Protein AF-A0A842PJF7-F1 (afdb_monomer)

Mean predicted aligned error: 15.91 Å

Solvent-accessible surface area (backbone atoms only — not comparable to full-atom values): 10491 Å² total; per-residue (Å²): 133,83,60,97,84,74,71,97,49,61,57,50,65,39,80,34,54,74,68,57,45,53,53,51,55,53,47,49,60,63,46,40,82,78,41,102,39,63,74,47,79,47,82,45,81,54,98,92,34,36,32,42,36,37,35,29,91,41,58,72,60,51,50,51,52,51,54,50,48,38,61,75,67,68,64,74,73,79,74,67,62,61,87,74,48,73,61,66,77,73,74,71,50,71,48,80,47,71,49,99,88,66,30,40,36,36,43,30,45,42,82,93,59,59,76,91,28,56,45,78,48,70,61,77,36,42,36,44,34,36,48,47,93,89,45,104,54,74,53,73,48,78,41,86,47,98,58,52,43,42,81,76,46,74,49,77,56,96,41,33,37,39,38,36,23,44,63,59,79,78,79,85,126

pLDDT: mean 70.05, std 17.96, range [25.5, 95.94]

Structure (mmCIF, N/CA/C/O backbone):
data_AF-A0A842PJF7-F1
#
_entry.id   AF-A0A842PJF7-F1
#
loop_
_atom_site.group_PDB
_atom_site.id
_atom_site.type_symbol
_atom_site.label_atom_id
_atom_site.label_alt_id
_atom_site.label_comp_id
_atom_site.label_asym_id
_atom_site.label_entity_id
_atom_site.label_seq_id
_atom_site.pdbx_PDB_ins_code
_atom_site.Cartn_x
_atom_site.Cartn_y
_atom_site.Cartn_z
_atom_site.occupancy
_atom_site.B_iso_or_equiv
_atom_site.auth_seq_id
_atom_site.auth_comp_id
_atom_site.auth_asym_id
_atom_site.auth_atom_id
_atom_site.pdbx_PDB_model_num
ATOM 1 N N . MET A 1 1 ? -7.779 -14.736 -21.454 1.00 29.11 1 MET A N 1
ATOM 2 C CA . MET A 1 1 ? -7.393 -13.313 -21.535 1.00 29.11 1 MET A CA 1
ATOM 3 C C . MET A 1 1 ? -7.439 -12.785 -20.112 1.00 29.11 1 MET A C 1
ATOM 5 O O . MET A 1 1 ? -8.525 -12.534 -19.609 1.00 29.11 1 MET A O 1
ATOM 9 N N . VAL A 1 2 ? -6.308 -12.799 -19.406 1.00 25.50 2 VAL A N 1
ATOM 10 C CA . VAL A 1 2 ? -6.265 -12.332 -18.013 1.00 25.50 2 VAL A CA 1
ATOM 11 C C . VAL A 1 2 ? -6.258 -10.809 -18.072 1.00 25.50 2 VAL A C 1
ATOM 13 O O . VAL A 1 2 ? -5.409 -10.212 -18.727 1.00 25.50 2 VAL A O 1
ATOM 16 N N . SER A 1 3 ? -7.283 -10.180 -17.502 1.00 25.55 3 SER A N 1
ATOM 17 C CA . SER A 1 3 ? -7.415 -8.725 -17.497 1.00 25.55 3 SER A CA 1
ATOM 18 C C . SER A 1 3 ? -6.174 -8.092 -16.869 1.00 25.55 3 SER A C 1
ATOM 20 O O . SER A 1 3 ? -5.775 -8.485 -15.775 1.00 25.55 3 SER A O 1
ATOM 22 N N . LYS A 1 4 ? -5.645 -7.033 -17.502 1.00 35.34 4 LYS A N 1
ATOM 23 C CA . LYS A 1 4 ? -4.522 -6.160 -17.066 1.00 35.34 4 LYS A CA 1
ATOM 24 C C . LYS A 1 4 ? -4.670 -5.574 -15.638 1.00 35.34 4 LYS A C 1
ATOM 26 O O . LYS A 1 4 ? -3.844 -4.794 -15.189 1.00 35.34 4 LYS A O 1
ATOM 31 N N . LYS A 1 5 ? -5.766 -5.918 -14.956 1.00 32.78 5 LYS A N 1
ATOM 32 C CA . LYS A 1 5 ? -6.254 -5.453 -13.658 1.00 32.78 5 LYS A CA 1
ATOM 33 C C . LYS A 1 5 ? -6.004 -6.462 -12.517 1.00 32.78 5 LYS A C 1
ATOM 35 O O . LYS A 1 5 ? -6.360 -6.152 -11.392 1.00 32.78 5 LYS A O 1
ATOM 40 N N . MET A 1 6 ? -5.452 -7.648 -12.805 1.00 30.69 6 MET A N 1
ATOM 41 C CA . MET A 1 6 ? -5.324 -8.774 -11.856 1.00 30.69 6 MET A CA 1
ATOM 42 C C . MET A 1 6 ? -3.886 -9.281 -11.638 1.00 30.69 6 MET A C 1
ATOM 44 O O . MET A 1 6 ? -3.708 -10.390 -11.150 1.00 30.69 6 MET A O 1
ATOM 48 N N . MET A 1 7 ? -2.851 -8.518 -11.995 1.00 36.03 7 MET A N 1
ATOM 49 C CA . MET A 1 7 ? -1.462 -8.966 -11.814 1.00 36.03 7 MET A CA 1
ATOM 50 C C . MET A 1 7 ? -0.723 -8.042 -10.841 1.00 36.03 7 MET A C 1
ATOM 52 O O . MET A 1 7 ? -0.088 -7.071 -11.239 1.00 36.03 7 MET A O 1
ATOM 56 N N . GLU A 1 8 ? -0.851 -8.355 -9.552 1.00 43.62 8 GLU A N 1
ATOM 57 C CA . GLU A 1 8 ? -0.171 -7.748 -8.392 1.00 43.62 8 GLU A CA 1
ATOM 58 C C . GLU A 1 8 ? 1.336 -8.088 -8.331 1.00 43.62 8 GLU A C 1
ATOM 60 O O . GLU A 1 8 ? 1.856 -8.440 -7.278 1.00 43.62 8 GLU A O 1
ATOM 65 N N . GLN A 1 9 ? 2.081 -8.071 -9.447 1.00 40.03 9 GLN A N 1
ATOM 66 C CA . GLN A 1 9 ? 3.484 -8.522 -9.438 1.00 40.03 9 GLN A CA 1
ATOM 67 C C . GLN A 1 9 ? 4.429 -7.629 -10.246 1.00 40.03 9 GLN A C 1
ATOM 69 O O . GLN A 1 9 ? 4.076 -7.111 -11.296 1.00 40.03 9 GLN A O 1
ATOM 74 N N . GLY A 1 10 ? 5.629 -7.401 -9.700 1.00 45.56 10 GLY A N 1
ATOM 75 C CA . GLY A 1 10 ? 6.515 -6.278 -10.024 1.00 45.56 10 GLY A CA 1
ATOM 76 C C . GLY A 1 10 ? 6.991 -6.142 -11.478 1.00 45.56 10 GLY A C 1
ATOM 77 O O . GLY A 1 10 ? 7.096 -7.108 -12.227 1.00 45.56 10 GLY A O 1
ATOM 78 N N . SER A 1 11 ? 7.349 -4.902 -11.825 1.00 40.91 11 SER A N 1
ATOM 79 C CA . SER A 1 11 ? 7.807 -4.463 -13.146 1.00 40.9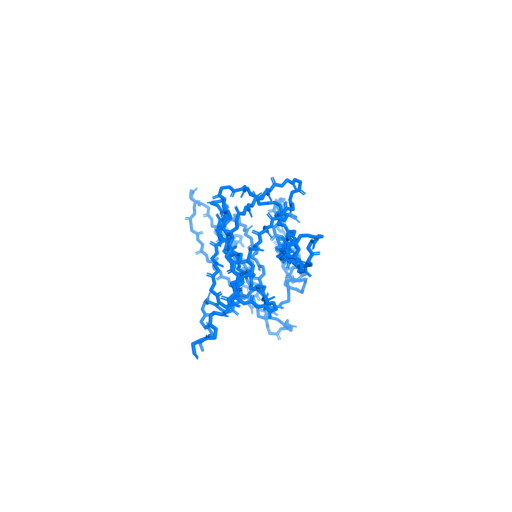1 11 SER A CA 1
ATOM 80 C C . SER A 1 11 ? 9.314 -4.187 -13.169 1.00 40.91 11 SER A C 1
ATOM 82 O O . SER A 1 11 ? 9.795 -3.371 -12.380 1.00 40.91 11 SER A O 1
ATOM 84 N N . ILE A 1 12 ? 10.058 -4.785 -14.103 1.00 53.66 12 ILE A N 1
ATOM 85 C CA . ILE A 1 12 ? 11.451 -4.383 -14.388 1.00 53.66 12 ILE A CA 1
ATOM 86 C C . ILE A 1 12 ? 11.429 -3.405 -15.556 1.00 53.66 12 ILE A C 1
ATOM 88 O O . ILE A 1 12 ? 11.013 -3.794 -16.641 1.00 53.66 12 ILE A O 1
ATOM 92 N N . VAL A 1 13 ? 11.872 -2.164 -15.332 1.00 53.81 13 VAL A N 1
ATOM 93 C CA . VAL A 1 13 ? 11.873 -1.087 -16.334 1.00 53.81 13 VAL A CA 1
ATOM 94 C C . VAL A 1 13 ? 13.299 -0.809 -16.795 1.00 53.81 13 VAL A C 1
ATOM 96 O O . VAL A 1 13 ? 14.157 -0.521 -15.959 1.00 53.81 13 VAL A O 1
ATOM 99 N N . GLN A 1 14 ? 13.561 -0.857 -18.102 1.00 60.94 14 GLN A N 1
ATOM 100 C CA . GLN A 1 14 ? 14.893 -0.552 -18.621 1.00 60.94 14 GLN A CA 1
ATOM 101 C C . GLN A 1 14 ? 14.896 0.162 -19.965 1.00 60.94 14 GLN A C 1
ATOM 103 O O . GLN A 1 14 ? 14.270 -0.301 -20.912 1.00 60.94 14 GLN A O 1
ATOM 108 N N . GLU A 1 15 ? 15.662 1.250 -20.047 1.00 57.66 15 GLU A N 1
ATOM 109 C CA . GLU A 1 15 ? 15.997 1.920 -21.302 1.00 57.66 15 GLU A CA 1
ATOM 110 C C . GLU A 1 15 ? 17.091 1.153 -22.048 1.00 57.66 15 GLU A C 1
ATOM 112 O O . GLU A 1 15 ? 18.150 0.876 -21.490 1.00 57.66 15 GLU A O 1
ATOM 117 N N . LEU A 1 16 ? 16.828 0.824 -23.308 1.00 65.00 16 LEU A N 1
ATOM 118 C CA . LEU A 1 16 ? 17.690 0.056 -24.191 1.00 65.00 16 LEU A CA 1
ATOM 119 C C . LEU A 1 16 ? 17.686 0.653 -25.597 1.00 65.00 16 LEU A C 1
ATOM 121 O O . LEU A 1 16 ? 16.683 1.204 -26.070 1.00 65.00 16 LEU A O 1
ATOM 125 N N . ASP A 1 17 ? 18.788 0.445 -26.307 1.00 67.94 17 ASP A N 1
ATOM 126 C CA . ASP A 1 17 ? 18.824 0.628 -27.750 1.00 67.94 17 ASP A CA 1
ATOM 127 C C . ASP A 1 17 ? 18.008 -0.449 -28.474 1.00 67.94 17 ASP A C 1
ATOM 129 O O . ASP A 1 17 ? 17.809 -1.568 -27.995 1.00 67.94 17 ASP A O 1
ATOM 133 N N . ALA A 1 18 ? 17.537 -0.128 -29.682 1.00 67.75 18 ALA A N 1
ATOM 134 C CA . ALA A 1 18 ? 16.644 -0.994 -30.456 1.00 67.75 18 ALA A CA 1
ATOM 135 C C . ALA A 1 18 ? 17.254 -2.371 -30.788 1.00 67.75 18 ALA A C 1
ATOM 137 O O . ALA A 1 18 ? 16.542 -3.371 -30.907 1.00 67.75 18 ALA A O 1
ATOM 138 N N . GLU A 1 19 ? 18.572 -2.434 -30.986 1.00 70.62 19 GLU A N 1
ATOM 139 C CA . GLU A 1 19 ? 19.277 -3.691 -31.238 1.00 70.62 19 GLU A CA 1
ATOM 140 C C . GLU A 1 19 ? 19.373 -4.550 -29.973 1.00 70.62 19 GLU A C 1
ATOM 142 O O . GLU A 1 19 ? 19.096 -5.749 -30.023 1.00 70.62 19 GLU A O 1
ATOM 147 N N . VAL A 1 20 ? 19.671 -3.918 -28.837 1.00 69.06 20 VAL A N 1
ATOM 148 C CA . VAL A 1 20 ? 19.752 -4.563 -27.523 1.00 69.06 20 VAL A CA 1
ATOM 149 C C . VAL A 1 20 ? 18.381 -5.094 -27.100 1.00 69.06 20 VAL A C 1
ATOM 151 O O . VAL A 1 20 ? 18.261 -6.260 -26.726 1.00 69.06 20 VAL A O 1
ATOM 154 N N . TYR A 1 21 ? 17.325 -4.290 -27.278 1.00 73.00 21 TYR A N 1
ATOM 155 C CA . TYR A 1 21 ? 15.934 -4.699 -27.069 1.00 73.00 21 TYR A CA 1
ATOM 156 C C . TYR A 1 21 ? 15.599 -5.993 -27.817 1.00 73.00 21 TYR A C 1
ATOM 158 O O . TYR A 1 21 ? 15.072 -6.932 -27.226 1.00 73.00 21 TYR A O 1
ATOM 166 N N . ARG A 1 22 ? 15.915 -6.063 -29.119 1.00 73.75 22 ARG A N 1
ATOM 167 C CA . ARG A 1 22 ? 15.579 -7.227 -29.956 1.00 73.75 22 ARG A CA 1
ATOM 168 C C . ARG A 1 22 ? 16.301 -8.492 -29.502 1.00 73.75 22 ARG A C 1
ATOM 170 O O . ARG A 1 22 ? 15.684 -9.554 -29.496 1.00 73.75 22 ARG A O 1
ATOM 177 N N . LYS A 1 23 ? 17.571 -8.376 -29.102 1.00 75.44 23 LYS A N 1
ATOM 178 C CA . LYS A 1 23 ? 18.358 -9.502 -28.578 1.00 75.44 23 LYS A CA 1
ATOM 179 C C . LYS A 1 23 ? 17.766 -10.024 -27.269 1.00 75.44 23 LYS A C 1
ATOM 181 O O . LYS A 1 23 ? 17.497 -11.217 -27.165 1.00 75.44 23 LYS A O 1
ATOM 186 N N . ILE A 1 24 ? 17.483 -9.130 -26.319 1.00 74.00 24 ILE A N 1
ATOM 187 C CA . ILE A 1 24 ? 16.908 -9.503 -25.018 1.00 74.00 24 ILE A CA 1
ATOM 188 C C . ILE A 1 24 ? 15.502 -10.090 -25.184 1.00 74.00 24 ILE A C 1
ATOM 190 O O . ILE A 1 24 ? 15.227 -11.163 -24.657 1.00 74.00 24 ILE A O 1
ATOM 194 N N . ALA A 1 25 ? 14.619 -9.430 -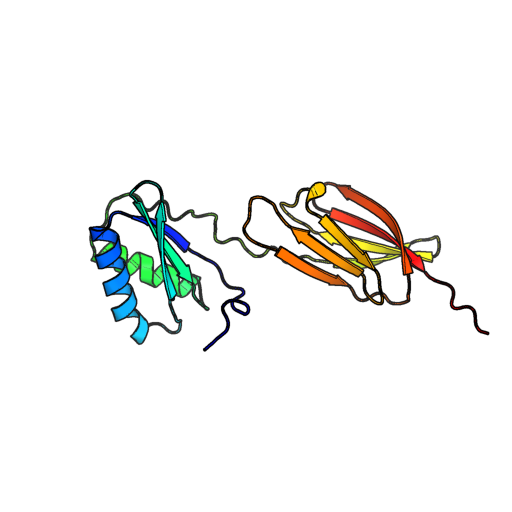25.938 1.00 73.69 25 ALA A N 1
ATOM 195 C CA . ALA A 1 25 ? 13.246 -9.893 -26.128 1.00 73.69 25 ALA A CA 1
ATOM 196 C C . ALA A 1 25 ? 13.185 -11.255 -26.838 1.00 73.69 25 ALA A C 1
ATOM 198 O O . ALA A 1 25 ? 12.414 -12.120 -26.430 1.00 73.69 25 ALA A O 1
ATOM 199 N N . GLY A 1 26 ? 14.023 -11.470 -27.859 1.00 76.00 26 GLY A N 1
ATOM 200 C CA . GLY A 1 26 ? 14.109 -12.755 -28.554 1.00 76.00 26 GLY A CA 1
ATOM 201 C C . GLY A 1 26 ? 14.626 -13.877 -27.653 1.00 76.00 26 GLY A C 1
ATOM 202 O O . GLY A 1 26 ? 14.054 -14.961 -27.628 1.00 76.00 26 GLY A O 1
ATOM 203 N N . ALA A 1 27 ? 15.667 -13.610 -26.865 1.00 76.75 27 ALA A N 1
ATOM 204 C CA . ALA A 1 27 ? 16.232 -14.599 -25.955 1.00 76.75 27 ALA A CA 1
ATOM 205 C C . ALA A 1 27 ? 15.292 -14.930 -24.780 1.00 76.75 27 ALA A C 1
ATOM 207 O O . ALA A 1 27 ? 15.156 -16.098 -24.421 1.00 76.75 27 ALA A O 1
ATOM 208 N N . LEU A 1 28 ? 14.584 -13.940 -24.225 1.00 75.75 28 LEU A N 1
ATOM 209 C CA . LEU A 1 28 ? 13.562 -14.170 -23.199 1.00 75.75 28 LEU A CA 1
ATOM 210 C C . LEU A 1 28 ? 12.387 -14.995 -23.733 1.00 75.75 28 LEU A C 1
ATOM 212 O O . LEU A 1 28 ? 11.944 -15.909 -23.045 1.00 75.75 28 LEU A O 1
ATOM 216 N N . ALA A 1 29 ? 11.925 -14.725 -24.958 1.00 73.69 29 ALA A N 1
ATOM 217 C CA . ALA A 1 29 ? 10.871 -15.513 -25.596 1.00 73.69 29 ALA A CA 1
ATOM 218 C C . ALA A 1 29 ? 11.289 -16.981 -25.796 1.00 73.69 29 ALA A C 1
ATOM 220 O O . ALA A 1 29 ? 10.487 -17.884 -25.573 1.00 73.69 29 ALA A O 1
ATOM 221 N N . SER A 1 30 ? 12.553 -17.233 -26.151 1.00 73.19 30 SER A N 1
ATOM 222 C CA . SER A 1 30 ? 13.092 -18.595 -26.252 1.00 73.19 30 SER A CA 1
ATOM 223 C C . SER A 1 30 ? 13.198 -19.282 -24.888 1.00 73.19 30 SER A C 1
ATOM 225 O O . SER A 1 30 ? 12.807 -20.440 -24.762 1.00 73.19 30 SER A O 1
ATOM 227 N N . LYS A 1 31 ? 13.663 -18.571 -23.848 1.00 71.50 31 LYS A N 1
ATOM 228 C CA . LYS A 1 31 ? 13.745 -19.116 -22.481 1.00 71.50 31 LYS A CA 1
ATOM 229 C C . LYS A 1 31 ? 12.371 -19.310 -21.834 1.00 71.50 31 LYS A C 1
ATOM 231 O O . LYS A 1 31 ? 12.257 -20.099 -20.906 1.00 71.50 31 LYS A O 1
ATOM 236 N N . GLN A 1 32 ? 11.318 -18.649 -22.314 1.00 68.19 32 GLN A N 1
ATOM 237 C CA . GLN A 1 32 ? 9.978 -18.718 -21.721 1.00 68.19 32 GLN A CA 1
ATOM 238 C C . GLN A 1 32 ? 9.424 -20.149 -21.614 1.00 68.19 32 GLN A C 1
ATOM 240 O O . GLN A 1 32 ? 8.705 -20.440 -20.665 1.00 68.19 32 GLN A O 1
ATOM 245 N N . PHE A 1 33 ? 9.796 -21.055 -22.526 1.00 66.69 33 PHE A N 1
ATOM 246 C CA . PHE A 1 33 ? 9.399 -22.470 -22.471 1.00 66.69 33 PHE A CA 1
ATOM 247 C C . PHE A 1 33 ? 10.109 -23.276 -21.373 1.00 66.69 33 PHE A C 1
ATOM 249 O O . PHE A 1 33 ? 9.612 -24.320 -20.958 1.00 66.69 33 PHE A O 1
ATOM 256 N N . GLU A 1 34 ? 11.260 -22.798 -20.904 1.00 69.00 34 GLU A N 1
ATOM 257 C CA . GLU A 1 34 ? 12.078 -23.430 -19.861 1.00 69.00 34 GLU A CA 1
ATOM 258 C C . GLU A 1 34 ? 11.823 -22.815 -18.477 1.00 69.00 34 GLU A C 1
ATOM 260 O O . GLU A 1 34 ? 12.236 -23.354 -17.448 1.00 69.00 34 GLU A O 1
ATOM 265 N N . LEU A 1 35 ? 11.141 -21.670 -18.436 1.00 67.38 35 LEU A N 1
ATOM 266 C CA . LEU A 1 35 ? 10.841 -20.951 -17.212 1.00 67.38 35 LEU A CA 1
ATOM 267 C C . LEU A 1 35 ? 9.512 -21.417 -16.626 1.00 67.38 35 LEU A C 1
ATOM 269 O O . LEU A 1 35 ? 8.477 -21.429 -17.279 1.00 67.38 35 LEU A O 1
ATOM 273 N N . GLU A 1 36 ? 9.499 -21.674 -15.321 1.00 66.75 36 GLU A N 1
ATOM 274 C CA . GLU A 1 36 ? 8.256 -21.889 -14.568 1.00 66.75 36 GLU A CA 1
ATOM 275 C C . GLU A 1 36 ? 7.472 -20.584 -14.299 1.00 66.75 36 GLU A C 1
ATOM 277 O O . GLU A 1 36 ? 6.784 -20.468 -13.275 1.00 66.75 36 GLU A O 1
ATOM 282 N N . THR A 1 37 ? 7.667 -19.559 -15.127 1.00 63.28 37 THR A N 1
ATOM 283 C CA . THR A 1 37 ? 6.990 -18.268 -15.025 1.00 63.28 37 THR A CA 1
ATOM 284 C C . THR A 1 37 ? 6.835 -17.649 -16.403 1.00 63.28 37 THR A C 1
ATOM 286 O O . THR A 1 37 ? 7.731 -17.747 -17.243 1.00 63.28 37 THR A O 1
ATOM 289 N N . THR A 1 38 ? 5.710 -16.979 -16.619 1.00 65.38 38 THR A N 1
ATOM 290 C CA . THR A 1 38 ? 5.478 -16.184 -17.825 1.00 65.38 38 THR A CA 1
ATOM 291 C C . THR A 1 38 ? 6.187 -14.845 -17.673 1.00 65.38 38 THR A C 1
ATOM 293 O O . THR A 1 38 ? 6.111 -14.232 -16.611 1.00 65.38 38 THR A O 1
ATOM 296 N N . ILE A 1 39 ? 6.880 -14.396 -18.720 1.00 68.31 39 ILE A N 1
ATOM 297 C CA . ILE A 1 39 ? 7.464 -13.055 -18.785 1.00 68.31 39 ILE A CA 1
ATOM 298 C C . ILE A 1 39 ? 6.710 -12.278 -19.863 1.00 68.31 39 ILE A C 1
ATOM 300 O O . ILE A 1 39 ? 6.846 -12.581 -21.046 1.00 68.31 39 ILE A O 1
ATOM 304 N N . GLU A 1 40 ? 5.921 -11.279 -19.476 1.00 65.00 40 GLU A N 1
ATOM 305 C CA . GLU A 1 40 ? 5.313 -10.358 -20.441 1.00 65.00 40 GLU A CA 1
ATOM 306 C C . GLU A 1 40 ? 6.244 -9.175 -20.690 1.00 65.00 40 GLU A C 1
ATOM 308 O O . GLU A 1 40 ? 6.767 -8.587 -19.747 1.00 65.00 40 GLU A O 1
ATOM 313 N N . ILE A 1 41 ? 6.437 -8.818 -21.962 1.00 67.94 41 ILE A N 1
ATOM 314 C CA . ILE A 1 41 ? 7.337 -7.743 -22.389 1.00 67.94 41 ILE A CA 1
ATOM 315 C C . ILE A 1 41 ? 6.505 -6.606 -22.988 1.00 67.94 41 ILE A C 1
ATOM 317 O O . ILE A 1 41 ? 5.983 -6.737 -24.097 1.00 67.94 41 ILE A O 1
ATOM 321 N N . GLU A 1 42 ? 6.415 -5.465 -22.305 1.00 66.81 42 GLU A N 1
ATOM 322 C CA . GLU A 1 42 ? 5.823 -4.247 -22.869 1.00 66.81 42 GLU A CA 1
ATOM 323 C C . GLU A 1 42 ? 6.934 -3.322 -23.386 1.00 66.81 42 GLU A C 1
ATOM 325 O O . GLU A 1 42 ? 7.913 -3.046 -22.691 1.00 66.81 42 GLU A O 1
ATOM 330 N N . ARG A 1 43 ? 6.795 -2.846 -24.631 1.00 64.38 43 ARG A N 1
ATOM 331 C CA . ARG A 1 43 ? 7.723 -1.882 -25.238 1.00 64.38 43 ARG A CA 1
ATOM 332 C C . ARG A 1 43 ? 7.117 -0.485 -25.224 1.00 64.38 43 ARG A C 1
ATOM 334 O O . ARG A 1 43 ? 6.016 -0.281 -25.735 1.00 64.38 43 ARG A O 1
ATOM 341 N N . LYS A 1 44 ? 7.862 0.496 -24.724 1.00 68.25 44 LYS A N 1
ATOM 342 C CA . LYS A 1 44 ? 7.504 1.921 -24.816 1.00 68.25 44 LYS A CA 1
ATOM 343 C C . LYS A 1 44 ? 8.656 2.700 -25.436 1.00 68.25 44 LYS A C 1
ATOM 345 O O . LYS A 1 44 ? 9.808 2.311 -25.300 1.00 68.25 44 LYS A O 1
ATOM 350 N N . LYS A 1 45 ? 8.363 3.797 -26.134 1.00 63.91 45 LYS A N 1
ATOM 351 C CA . LYS A 1 45 ? 9.389 4.705 -26.663 1.00 63.91 45 LYS A CA 1
ATOM 352 C C . LYS A 1 45 ? 9.351 6.000 -25.856 1.00 63.91 45 LYS A C 1
ATOM 354 O O . LYS A 1 45 ? 8.314 6.658 -25.829 1.00 63.91 45 LYS A O 1
ATOM 359 N N . ARG A 1 46 ? 10.461 6.365 -25.215 1.00 61.97 46 ARG A N 1
ATOM 360 C CA . ARG A 1 46 ? 10.637 7.642 -24.503 1.00 61.97 46 ARG A CA 1
ATOM 361 C C . ARG A 1 46 ? 11.931 8.285 -24.966 1.00 61.97 46 ARG A C 1
ATOM 363 O O . ARG A 1 46 ? 12.957 7.624 -24.972 1.00 61.97 46 ARG A O 1
ATOM 370 N N . GLU A 1 47 ? 11.862 9.541 -25.406 1.00 58.50 47 GLU A N 1
ATOM 371 C CA . GLU A 1 47 ? 13.047 10.346 -25.758 1.00 58.50 47 GLU A CA 1
ATOM 372 C C . GLU A 1 47 ? 14.044 9.632 -26.699 1.00 58.50 47 GLU A C 1
ATOM 374 O O . GLU A 1 47 ? 15.256 9.751 -26.574 1.00 58.50 47 GLU A O 1
ATOM 379 N N . GLY A 1 48 ? 13.533 8.842 -27.652 1.00 57.16 48 GLY A N 1
ATOM 380 C CA . GLY A 1 48 ? 14.360 8.086 -28.603 1.00 57.16 48 GLY A CA 1
ATOM 381 C C . GLY A 1 48 ? 14.873 6.729 -28.104 1.00 57.16 48 GLY A C 1
ATOM 382 O O . GLY A 1 48 ? 15.355 5.951 -28.923 1.00 57.16 48 GLY A O 1
ATOM 383 N N . ARG A 1 49 ? 14.687 6.398 -26.823 1.00 56.59 49 ARG A N 1
ATOM 384 C CA . ARG A 1 49 ? 15.072 5.123 -26.201 1.00 56.59 49 ARG A CA 1
ATOM 385 C C . ARG A 1 49 ? 13.890 4.165 -26.074 1.00 56.59 49 ARG A C 1
ATOM 387 O O . ARG A 1 49 ? 12.733 4.593 -25.976 1.00 56.59 49 ARG A O 1
ATOM 394 N N . TRP A 1 50 ? 14.177 2.864 -26.089 1.00 63.25 50 TRP A N 1
ATOM 395 C CA . TRP A 1 50 ? 13.173 1.824 -25.872 1.00 63.25 50 TRP A CA 1
ATOM 396 C C . TRP A 1 50 ? 13.144 1.426 -24.414 1.00 63.25 50 TRP A C 1
ATOM 398 O O . TRP A 1 50 ? 14.157 1.025 -23.866 1.00 63.25 50 TRP A O 1
ATOM 408 N N . ILE A 1 51 ? 11.976 1.497 -23.801 1.00 61.41 51 ILE A N 1
ATOM 409 C CA . ILE A 1 51 ? 11.747 0.989 -22.460 1.00 61.41 51 ILE A CA 1
ATOM 410 C C . ILE A 1 51 ? 11.171 -0.414 -22.576 1.00 61.41 51 ILE A C 1
ATOM 412 O O . ILE A 1 51 ? 10.150 -0.602 -23.244 1.00 61.41 51 ILE A O 1
ATOM 416 N N . ILE A 1 52 ? 11.817 -1.372 -21.918 1.00 63.44 52 ILE A N 1
ATOM 417 C CA . ILE A 1 52 ? 11.249 -2.685 -21.632 1.00 63.44 52 ILE A CA 1
ATOM 418 C C . ILE A 1 52 ? 10.624 -2.648 -20.249 1.00 63.44 52 ILE A C 1
ATOM 420 O O . ILE A 1 52 ? 11.321 -2.333 -19.290 1.00 63.44 52 ILE A O 1
ATOM 424 N N . GLU A 1 53 ? 9.350 -3.018 -20.154 1.00 62.62 53 GLU A N 1
ATOM 425 C CA . GLU A 1 53 ? 8.715 -3.418 -18.899 1.00 62.62 53 GLU A CA 1
ATOM 426 C C . GLU A 1 53 ? 8.501 -4.931 -18.912 1.00 62.62 53 GLU A C 1
ATOM 428 O O . GLU A 1 53 ? 7.860 -5.452 -19.826 1.00 62.62 53 GLU A O 1
ATOM 433 N N . LEU A 1 54 ? 9.056 -5.630 -17.920 1.00 61.72 54 LEU A N 1
ATOM 434 C CA . LEU A 1 54 ? 8.877 -7.073 -17.753 1.00 61.72 54 LEU A CA 1
ATOM 435 C C . LEU A 1 54 ? 7.951 -7.366 -16.582 1.00 61.72 54 LEU A C 1
ATOM 437 O O . LEU A 1 54 ? 8.209 -6.880 -15.480 1.00 61.72 54 LEU A O 1
ATOM 441 N N . TRP A 1 55 ? 6.943 -8.204 -16.817 1.00 60.12 55 TRP A N 1
ATOM 442 C CA . TRP A 1 55 ? 5.987 -8.666 -15.808 1.00 60.12 55 TRP A CA 1
ATOM 443 C C . TRP A 1 55 ? 6.092 -10.177 -15.644 1.00 60.12 55 TRP A C 1
ATOM 445 O O . TRP A 1 55 ? 6.207 -10.891 -16.637 1.00 60.12 55 TRP A O 1
ATOM 455 N N . SER A 1 56 ? 6.088 -10.669 -14.405 1.00 64.25 56 SER A N 1
ATOM 456 C CA . SER A 1 56 ? 6.226 -12.099 -14.114 1.00 64.25 56 SER A CA 1
ATOM 457 C C . SER A 1 56 ? 5.589 -12.470 -12.781 1.00 64.25 56 SER A C 1
ATOM 459 O O . SER A 1 56 ? 5.744 -11.735 -11.810 1.00 64.25 56 SER A O 1
ATOM 461 N N . GLU A 1 57 ? 4.963 -13.650 -12.724 1.00 57.25 57 GLU A N 1
ATOM 462 C CA . GLU A 1 57 ? 4.386 -14.248 -11.506 1.00 57.25 57 GLU A CA 1
ATOM 463 C C . GLU A 1 57 ? 5.443 -14.766 -10.503 1.00 57.25 57 GLU A C 1
ATOM 465 O O . GLU A 1 57 ? 5.131 -15.183 -9.385 1.00 57.25 57 GLU A O 1
ATOM 470 N N . LYS A 1 58 ? 6.716 -14.809 -10.916 1.00 64.56 58 LYS A N 1
ATOM 471 C CA . LYS A 1 58 ? 7.868 -15.178 -10.080 1.00 64.56 58 LYS A CA 1
ATOM 472 C C . LYS A 1 58 ? 9.042 -14.247 -10.412 1.00 64.56 58 LYS A C 1
ATOM 474 O O . LYS A 1 58 ? 9.896 -14.601 -11.240 1.00 64.56 58 LYS A O 1
ATOM 479 N N . PRO A 1 59 ? 9.129 -13.057 -9.788 1.00 61.28 59 PRO A N 1
ATOM 480 C CA . PRO A 1 59 ? 10.086 -12.018 -10.174 1.00 61.28 59 PRO A CA 1
ATOM 481 C C . PRO A 1 59 ? 11.549 -12.449 -10.009 1.00 61.28 59 PRO A C 1
ATOM 483 O O . PRO A 1 59 ? 12.381 -12.125 -10.852 1.00 61.28 59 PRO A O 1
ATOM 486 N N . GLU A 1 60 ? 11.877 -13.248 -8.990 1.00 62.44 60 GLU A N 1
ATOM 487 C CA . GLU A 1 60 ? 13.248 -13.741 -8.782 1.00 62.44 60 GLU A CA 1
ATOM 488 C C . GLU A 1 60 ? 13.713 -14.699 -9.888 1.00 62.44 60 GLU A C 1
ATOM 490 O O . GLU A 1 60 ? 14.862 -14.634 -10.335 1.00 62.44 60 GLU A O 1
ATOM 495 N N . LYS A 1 61 ? 12.809 -15.546 -10.399 1.00 67.38 61 LYS A N 1
ATOM 496 C CA . LYS A 1 61 ? 13.112 -16.430 -11.535 1.00 67.38 61 LYS A CA 1
ATOM 497 C C . LYS A 1 61 ? 13.277 -15.631 -12.826 1.00 67.38 61 LYS A C 1
ATOM 499 O O . LYS A 1 61 ? 14.232 -15.867 -13.563 1.00 67.38 61 LYS A O 1
ATOM 504 N N . ALA A 1 62 ? 12.410 -14.643 -13.060 1.00 66.94 62 ALA A N 1
ATOM 505 C CA . ALA A 1 62 ? 12.526 -13.757 -14.216 1.00 66.94 62 ALA A CA 1
ATOM 506 C C . ALA A 1 62 ? 13.850 -12.979 -14.210 1.00 66.94 62 ALA A C 1
ATOM 508 O O . ALA A 1 62 ? 14.551 -12.963 -15.217 1.00 66.94 62 ALA A O 1
ATOM 509 N N . LYS A 1 63 ? 14.264 -12.415 -13.068 1.00 67.00 63 LYS A N 1
ATOM 510 C CA . LYS A 1 63 ? 15.563 -11.731 -12.934 1.00 67.00 63 LYS A CA 1
ATOM 511 C C . LYS A 1 63 ? 16.746 -12.617 -13.277 1.00 67.00 63 LYS A C 1
ATOM 513 O O . LYS A 1 63 ? 17.661 -12.167 -13.963 1.00 67.00 63 LYS A O 1
ATOM 518 N N . ARG A 1 64 ? 16.747 -13.860 -12.787 1.00 73.19 64 ARG A N 1
ATOM 519 C CA . ARG A 1 64 ? 17.808 -14.817 -13.100 1.00 73.19 64 ARG A CA 1
ATOM 520 C C . ARG A 1 64 ? 17.878 -15.065 -14.606 1.00 73.19 64 ARG A C 1
ATOM 522 O O . ARG A 1 64 ? 18.959 -14.955 -15.173 1.00 73.19 64 ARG A O 1
ATOM 529 N N . ALA A 1 65 ? 16.733 -15.303 -15.242 1.00 73.81 65 ALA A N 1
ATOM 530 C CA . ALA A 1 65 ? 16.653 -15.507 -16.684 1.00 73.81 65 ALA A CA 1
ATOM 531 C C . ALA A 1 65 ? 17.173 -14.295 -17.470 1.00 73.81 65 ALA A C 1
ATOM 533 O O . ALA A 1 65 ? 17.964 -14.45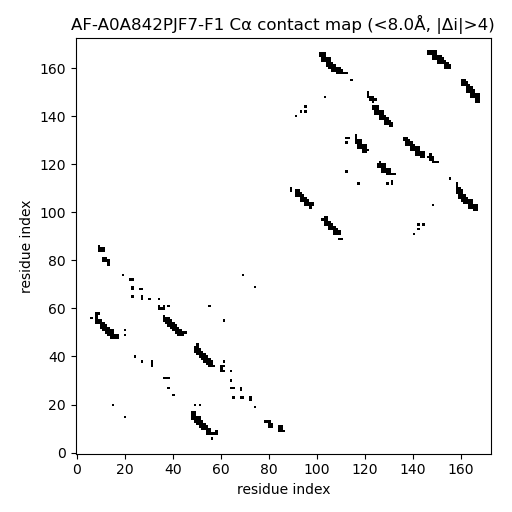2 -18.393 1.00 73.81 65 ALA A O 1
ATOM 534 N N . ILE A 1 66 ? 16.793 -13.082 -17.064 1.00 72.69 66 ILE A N 1
ATOM 535 C CA . ILE A 1 66 ? 17.257 -11.830 -17.677 1.00 72.69 66 ILE A CA 1
ATOM 536 C C . ILE A 1 66 ? 18.774 -11.680 -17.526 1.00 72.69 66 ILE A C 1
ATOM 538 O O . ILE A 1 66 ? 19.460 -11.366 -18.494 1.00 72.69 66 ILE A O 1
ATOM 542 N N . LYS A 1 67 ? 19.317 -11.938 -16.331 1.00 71.81 67 LYS A N 1
ATOM 543 C CA . LYS A 1 67 ? 20.760 -11.858 -16.071 1.00 71.81 67 LYS A CA 1
ATOM 544 C C . LYS A 1 67 ? 21.548 -12.849 -16.931 1.00 71.81 67 LYS A C 1
ATOM 546 O O . LYS A 1 67 ? 22.604 -12.492 -17.443 1.00 71.81 67 LYS A O 1
ATOM 551 N N . GLU A 1 68 ? 21.032 -14.064 -17.099 1.00 76.44 68 GLU A N 1
ATOM 552 C CA . GLU A 1 68 ? 21.621 -15.078 -17.979 1.00 76.44 68 GLU A CA 1
ATOM 553 C C . GLU A 1 68 ? 21.564 -14.647 -19.451 1.00 76.44 68 GLU A C 1
ATOM 555 O O . GLU A 1 68 ? 22.601 -14.619 -20.105 1.00 76.44 68 GLU A O 1
ATOM 560 N N . VAL A 1 69 ? 20.396 -14.215 -19.945 1.00 77.50 69 VAL A N 1
ATOM 561 C CA . VAL A 1 69 ? 20.210 -13.714 -21.322 1.00 77.50 69 VAL A CA 1
ATOM 562 C C . VAL A 1 69 ? 21.166 -12.567 -21.646 1.00 77.50 69 VAL A C 1
ATOM 564 O O . VAL A 1 69 ? 21.739 -12.511 -22.731 1.00 77.50 69 VAL A O 1
ATOM 567 N N . ILE A 1 70 ? 21.353 -11.643 -20.708 1.00 69.62 70 ILE A N 1
ATOM 568 C CA . ILE A 1 70 ? 22.236 -10.490 -20.897 1.00 69.62 70 ILE A CA 1
ATOM 569 C C . ILE A 1 70 ? 23.702 -10.928 -20.901 1.00 69.62 70 ILE A C 1
ATOM 571 O O . ILE A 1 70 ? 24.468 -10.467 -21.750 1.00 69.62 70 ILE A O 1
ATOM 575 N N . GLY A 1 71 ? 24.078 -11.844 -20.003 1.00 69.75 71 GLY A N 1
ATOM 576 C CA . GLY A 1 71 ? 25.411 -12.442 -19.989 1.00 69.75 71 GLY A CA 1
ATOM 577 C C . GLY A 1 71 ? 25.739 -13.162 -21.300 1.00 69.75 71 GLY A C 1
ATOM 578 O O . GLY A 1 71 ? 26.807 -12.941 -21.864 1.00 69.75 71 GLY A O 1
ATOM 579 N N . GLU A 1 72 ? 24.803 -13.957 -21.823 1.00 72.88 72 GLU A N 1
ATOM 580 C CA . GLU A 1 72 ? 24.923 -14.654 -23.113 1.00 72.88 72 GLU A CA 1
ATOM 581 C C . GLU A 1 72 ? 25.009 -13.678 -24.299 1.00 72.88 72 GLU A C 1
ATOM 583 O O . GLU A 1 72 ? 25.755 -13.913 -25.249 1.00 72.88 72 GLU A O 1
ATOM 588 N N . ALA A 1 73 ? 24.285 -12.557 -24.242 1.00 65.56 73 ALA A N 1
ATOM 589 C CA . ALA A 1 73 ? 24.262 -11.552 -25.303 1.00 65.56 73 ALA A CA 1
ATOM 590 C C . ALA A 1 73 ? 25.484 -10.610 -25.310 1.00 65.56 73 ALA A C 1
ATOM 592 O O . ALA A 1 73 ? 25.577 -9.755 -26.195 1.00 65.56 73 ALA A O 1
ATOM 593 N N . GLY A 1 74 ? 26.408 -10.736 -24.346 1.00 61.44 74 GLY A N 1
ATOM 594 C CA . GLY A 1 74 ? 27.620 -9.912 -24.268 1.00 61.44 74 GLY A CA 1
ATOM 595 C C . GLY A 1 74 ? 27.344 -8.420 -24.040 1.00 61.44 74 GLY A C 1
ATOM 596 O O . GLY A 1 74 ? 28.151 -7.577 -24.430 1.00 61.44 74 GLY A O 1
ATOM 597 N N . ILE A 1 75 ? 26.197 -8.080 -23.446 1.00 64.38 75 ILE A N 1
ATOM 598 C CA . ILE A 1 75 ? 25.788 -6.693 -23.202 1.00 64.38 75 ILE A CA 1
ATOM 599 C C . ILE A 1 75 ? 26.539 -6.182 -21.964 1.00 64.38 75 ILE A C 1
ATOM 601 O O . ILE A 1 75 ? 26.260 -6.600 -20.842 1.00 64.38 75 ILE A O 1
ATOM 605 N N . THR A 1 76 ? 27.518 -5.297 -22.176 1.00 50.56 76 THR A N 1
ATOM 606 C CA . THR A 1 76 ? 28.380 -4.713 -21.128 1.00 50.56 76 THR A CA 1
ATOM 607 C C . THR A 1 76 ? 27.959 -3.315 -20.685 1.00 50.56 76 THR A C 1
ATOM 609 O O . THR A 1 76 ? 28.493 -2.821 -19.690 1.00 50.56 76 THR A O 1
ATOM 612 N N . GLU A 1 77 ? 27.012 -2.673 -21.385 1.00 51.09 77 GLU A N 1
ATOM 613 C CA . GLU A 1 77 ? 26.384 -1.449 -20.890 1.00 51.09 77 GLU A CA 1
ATOM 614 C C . GLU A 1 77 ? 25.814 -1.748 -19.514 1.00 51.09 77 GLU A C 1
ATOM 616 O O . GLU A 1 77 ? 24.991 -2.652 -19.358 1.00 51.09 77 GLU A O 1
ATOM 621 N N . THR A 1 78 ? 26.313 -1.026 -18.511 1.00 42.19 78 THR A N 1
ATOM 622 C CA . THR A 1 78 ? 25.923 -1.192 -17.121 1.00 42.19 78 THR A CA 1
ATOM 623 C C . THR A 1 78 ? 24.413 -1.123 -17.062 1.00 42.19 78 THR A C 1
ATOM 625 O O . THR A 1 78 ? 23.831 -0.039 -17.136 1.00 42.19 78 THR A O 1
ATOM 628 N N . LEU A 1 79 ? 23.770 -2.284 -16.947 1.00 44.12 79 LEU A N 1
ATOM 629 C CA . LEU A 1 79 ? 22.358 -2.336 -16.674 1.00 44.12 79 LEU A CA 1
ATOM 630 C C . LEU A 1 79 ? 22.202 -1.583 -15.362 1.00 44.12 79 LEU A C 1
ATOM 632 O O . LEU A 1 79 ? 22.495 -2.107 -14.287 1.00 44.12 79 LEU A O 1
ATOM 636 N N . LYS A 1 80 ? 21.697 -0.355 -15.432 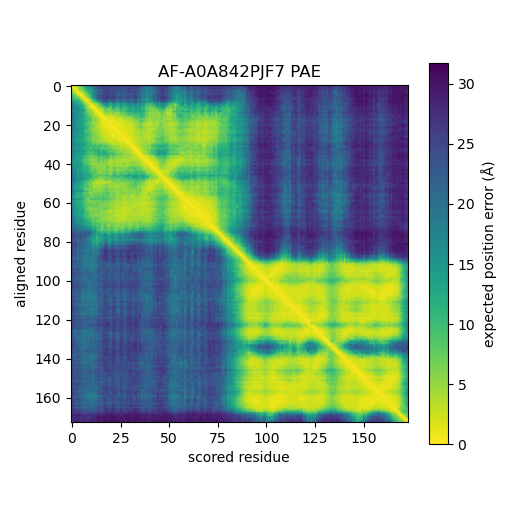1.00 43.94 80 LYS A N 1
ATOM 637 C CA . LYS A 1 80 ? 20.935 0.192 -14.326 1.00 43.94 80 LYS A CA 1
ATOM 638 C C . LYS A 1 80 ? 19.645 -0.615 -14.303 1.00 43.94 80 LYS A C 1
ATOM 640 O O . LYS A 1 80 ? 18.596 -0.091 -14.643 1.00 43.94 80 LYS A O 1
ATOM 645 N N . ILE A 1 81 ? 19.739 -1.909 -13.966 1.00 42.31 81 ILE A N 1
ATOM 646 C CA . ILE A 1 81 ? 18.655 -2.587 -13.271 1.00 42.31 81 ILE A CA 1
ATOM 647 C C . ILE A 1 81 ? 18.477 -1.665 -12.077 1.00 42.31 81 ILE A C 1
ATOM 649 O O . ILE A 1 81 ? 19.428 -1.547 -11.296 1.00 42.31 81 ILE A O 1
ATOM 653 N N . PRO A 1 82 ? 17.378 -0.908 -11.960 1.00 41.28 82 PRO A N 1
ATOM 654 C CA . PRO A 1 82 ? 17.133 -0.212 -10.722 1.00 41.28 82 PRO A CA 1
ATOM 655 C C . PRO A 1 82 ? 17.071 -1.336 -9.693 1.00 41.28 82 PRO A C 1
ATOM 657 O O . PRO A 1 82 ? 16.114 -2.109 -9.668 1.00 41.28 82 PRO A O 1
ATOM 660 N N . ALA A 1 83 ? 18.134 -1.486 -8.901 1.00 39.44 83 ALA A N 1
ATOM 661 C CA . ALA A 1 83 ? 18.191 -2.465 -7.824 1.00 39.44 83 ALA A CA 1
ATOM 662 C C . ALA A 1 83 ? 17.042 -2.233 -6.818 1.00 39.44 83 ALA A C 1
ATOM 664 O O . ALA A 1 83 ? 16.733 -3.110 -6.021 1.00 39.44 83 ALA A O 1
ATOM 665 N N . GLU A 1 84 ? 16.337 -1.104 -6.950 1.00 44.25 84 GLU A N 1
ATOM 666 C CA . GLU A 1 84 ? 15.366 -0.572 -6.010 1.00 44.25 84 GLU A CA 1
ATOM 667 C C . GLU A 1 84 ? 13.924 -0.407 -6.536 1.00 44.25 84 GLU A C 1
ATOM 669 O O . GLU A 1 84 ? 13.125 0.239 -5.870 1.00 44.25 84 GLU A O 1
ATOM 674 N N . GLU A 1 85 ? 13.526 -0.980 -7.681 1.00 40.34 85 GLU A N 1
ATOM 675 C CA . GLU A 1 85 ? 12.083 -1.091 -8.017 1.00 40.34 85 GLU A CA 1
ATOM 676 C C . GLU A 1 85 ? 11.587 -2.547 -8.083 1.00 40.34 85 GLU A C 1
ATOM 678 O O . GLU A 1 85 ? 10.500 -2.835 -8.582 1.00 40.34 85 GLU A O 1
ATOM 683 N N . LEU A 1 86 ? 12.263 -3.452 -7.363 1.00 41.72 86 LEU A N 1
ATOM 684 C CA . LEU A 1 86 ? 11.514 -4.345 -6.472 1.00 41.72 86 LEU A CA 1
ATOM 685 C C . LEU A 1 86 ? 10.828 -3.444 -5.433 1.00 41.72 86 LEU A C 1
ATOM 687 O O . LEU A 1 86 ? 11.212 -3.386 -4.265 1.00 41.72 86 LEU A O 1
ATOM 691 N N . LYS A 1 87 ? 9.811 -2.688 -5.842 1.00 46.47 87 LYS A N 1
ATOM 692 C CA . LYS A 1 87 ? 8.870 -2.160 -4.873 1.00 46.47 87 LYS A CA 1
ATOM 693 C C . LYS A 1 87 ? 8.174 -3.396 -4.335 1.00 46.47 87 LYS A C 1
ATOM 695 O O . LYS A 1 87 ? 7.187 -3.846 -4.918 1.00 46.47 87 LYS A O 1
ATOM 700 N N . LYS A 1 88 ? 8.747 -3.944 -3.256 1.00 42.78 88 LYS A N 1
ATOM 701 C CA . LYS A 1 88 ? 7.983 -4.579 -2.194 1.00 42.78 88 LYS A CA 1
ATOM 702 C C . LYS A 1 88 ? 6.727 -3.735 -2.102 1.00 42.78 88 LYS A C 1
ATOM 704 O O . LYS A 1 88 ? 6.821 -2.551 -1.776 1.00 42.78 88 LYS A O 1
ATOM 709 N N . GLU A 1 89 ? 5.596 -4.288 -2.510 1.00 47.72 89 GLU A N 1
ATOM 710 C CA . GLU A 1 89 ? 4.336 -3.792 -1.996 1.00 47.72 89 GLU A CA 1
ATOM 711 C C . GLU A 1 89 ? 4.538 -3.848 -0.491 1.00 47.72 89 GLU A C 1
ATOM 713 O O . GLU A 1 89 ? 4.723 -4.921 0.082 1.00 47.72 89 GLU A O 1
ATOM 718 N N . LYS A 1 90 ? 4.771 -2.686 0.120 1.00 57.12 90 LYS A N 1
ATOM 719 C CA . LYS A 1 90 ? 4.913 -2.656 1.558 1.00 57.12 90 LYS A CA 1
ATOM 720 C C . LYS A 1 90 ? 3.498 -2.891 2.040 1.00 57.12 90 LYS A C 1
ATOM 722 O O . LYS A 1 90 ? 2.641 -2.027 1.867 1.00 57.12 90 LYS A O 1
ATOM 727 N N . GLU A 1 91 ? 3.253 -4.114 2.489 1.00 63.62 91 GLU A N 1
ATOM 728 C CA . GLU A 1 91 ? 1.973 -4.501 3.051 1.00 63.62 91 GLU A CA 1
ATOM 729 C C . GLU A 1 91 ? 1.575 -3.451 4.089 1.00 63.62 91 GLU A C 1
ATOM 731 O O . GLU A 1 91 ? 2.363 -3.108 4.973 1.00 63.62 91 GLU A O 1
ATOM 736 N N . ILE A 1 92 ? 0.366 -2.902 3.949 1.00 76.06 92 ILE A N 1
ATOM 737 C CA . ILE A 1 92 ? -0.209 -2.075 5.002 1.00 76.06 92 ILE A CA 1
ATOM 738 C C . ILE A 1 92 ? -0.623 -3.024 6.119 1.00 76.06 92 ILE A C 1
ATOM 740 O O . ILE A 1 92 ? -1.574 -3.813 5.972 1.00 76.06 92 ILE A O 1
ATOM 744 N N . PHE A 1 93 ? 0.072 -2.914 7.241 1.00 83.88 93 PHE A N 1
ATOM 745 C CA . PHE A 1 93 ? -0.361 -3.498 8.497 1.00 83.88 93 PHE A CA 1
ATOM 746 C C . PHE A 1 93 ? -1.297 -2.520 9.174 1.00 83.88 93 PHE A C 1
ATOM 748 O O . PHE A 1 93 ? -0.981 -1.339 9.278 1.00 83.88 93 PHE A O 1
ATOM 755 N N . ALA A 1 94 ? -2.461 -3.013 9.580 1.00 88.50 94 ALA A N 1
ATOM 756 C CA . ALA A 1 94 ? -3.433 -2.233 10.315 1.00 88.50 94 ALA A CA 1
ATOM 757 C C . ALA A 1 94 ? -3.921 -3.035 11.520 1.00 88.50 94 ALA A C 1
ATOM 759 O O . ALA A 1 94 ? -4.200 -4.228 11.393 1.00 88.50 94 ALA A O 1
ATOM 760 N N . GLU A 1 95 ? -4.035 -2.368 12.660 1.00 88.88 95 GLU A N 1
ATOM 761 C CA . GLU A 1 95 ? -4.556 -2.913 13.910 1.00 88.88 95 GLU A CA 1
ATOM 762 C C . GLU A 1 95 ? -5.709 -2.036 14.402 1.00 88.88 95 GLU A C 1
ATOM 764 O O . GLU A 1 95 ? -5.674 -0.815 14.244 1.00 88.88 95 GLU A O 1
ATOM 769 N N . VAL A 1 96 ? -6.723 -2.661 15.004 1.00 92.44 96 VAL A N 1
ATOM 770 C CA . VAL A 1 96 ? -7.859 -1.983 15.635 1.00 92.44 96 VAL A CA 1
ATOM 771 C C . VAL A 1 96 ? -7.802 -2.230 17.135 1.00 92.44 96 VAL A C 1
ATOM 773 O O . VAL A 1 96 ? -7.734 -3.378 17.569 1.00 92.44 96 VAL A O 1
ATOM 776 N N . ARG A 1 97 ? -7.875 -1.159 17.923 1.00 92.44 97 ARG A N 1
ATOM 777 C CA . ARG A 1 97 ? -7.958 -1.210 19.387 1.00 92.44 97 ARG A CA 1
ATOM 778 C C . ARG A 1 97 ? -9.003 -0.229 19.901 1.00 92.44 97 ARG A C 1
ATOM 780 O O . ARG A 1 97 ? -9.436 0.651 19.167 1.00 92.44 97 ARG A O 1
ATOM 787 N N . GLU A 1 98 ? -9.385 -0.366 21.159 1.00 92.81 98 GLU A N 1
ATOM 788 C CA . GLU A 1 98 ? -10.256 0.587 21.849 1.00 92.81 98 GLU A CA 1
ATOM 789 C C . GLU A 1 98 ? -9.417 1.415 22.828 1.00 92.81 98 GLU A C 1
ATOM 791 O O . GLU A 1 98 ? -8.499 0.880 23.456 1.00 92.81 98 GLU A O 1
ATOM 796 N N . ASP A 1 99 ? -9.667 2.721 22.907 1.00 91.44 99 ASP A N 1
ATOM 797 C CA . ASP A 1 99 ? -9.035 3.585 23.906 1.00 91.44 99 ASP A CA 1
ATOM 798 C C . ASP A 1 99 ? -9.807 3.593 25.236 1.00 91.44 99 ASP A C 1
ATOM 800 O O . ASP A 1 99 ? -10.875 2.998 25.370 1.00 91.44 99 ASP A O 1
ATOM 804 N N . GLU A 1 100 ? -9.262 4.278 26.242 1.00 89.88 100 GLU A N 1
ATOM 805 C CA . GLU A 1 100 ? -9.865 4.368 27.581 1.00 89.88 100 GLU A CA 1
ATOM 806 C C . GLU A 1 100 ? -11.241 5.063 27.590 1.00 89.88 100 GLU A C 1
ATOM 808 O O . GLU A 1 100 ? -12.012 4.900 28.534 1.00 89.88 100 GLU A O 1
ATOM 813 N N . GLU A 1 101 ? -11.564 5.828 26.544 1.00 87.56 101 GLU A N 1
ATOM 814 C CA . GLU A 1 101 ? -12.826 6.556 26.382 1.00 87.56 101 GLU A CA 1
ATOM 815 C C . GLU A 1 101 ? -13.871 5.754 25.580 1.00 87.56 101 GLU A C 1
ATOM 817 O O . GLU A 1 101 ? -14.988 6.236 25.374 1.00 87.56 101 GLU A O 1
ATOM 822 N N . GLY A 1 102 ? -13.530 4.544 25.120 1.00 87.75 102 GLY A N 1
ATOM 823 C CA . GLY A 1 102 ? -14.402 3.686 24.314 1.00 87.75 102 GLY A CA 1
ATOM 824 C C . GLY A 1 102 ? -14.409 4.011 22.813 1.00 87.75 102 GLY A C 1
ATOM 825 O O . GLY A 1 102 ? -15.296 3.570 22.075 1.00 87.75 102 GLY A O 1
ATOM 826 N N . HIS A 1 103 ? -13.453 4.809 22.331 1.00 92.94 103 HIS A N 1
ATOM 827 C CA . HIS A 1 103 ? -13.290 5.078 20.904 1.00 92.94 103 HIS A CA 1
ATOM 828 C C . HIS A 1 103 ? -12.466 3.981 20.235 1.00 92.94 103 HIS A C 1
ATOM 830 O O . HIS A 1 103 ? -11.495 3.478 20.796 1.00 92.94 103 HIS A O 1
ATOM 836 N N . LEU A 1 104 ? -12.803 3.667 18.985 1.00 93.06 104 LEU A N 1
ATOM 837 C CA . LEU A 1 104 ? -11.974 2.795 18.164 1.00 93.06 104 LEU A CA 1
ATOM 838 C C . LEU A 1 104 ? -10.772 3.585 17.649 1.00 93.06 104 LEU A C 1
ATOM 840 O O . LEU A 1 104 ? -10.915 4.688 17.129 1.00 93.06 104 LEU A O 1
ATOM 844 N N . VAL A 1 105 ? -9.585 3.010 17.761 1.00 94.69 105 VAL A N 1
ATOM 845 C CA . VAL A 1 105 ? -8.337 3.557 17.243 1.00 94.69 105 VAL A CA 1
ATOM 846 C C . VAL A 1 105 ? -7.774 2.557 16.250 1.00 94.69 105 VAL A C 1
ATOM 848 O O . VAL A 1 105 ? -7.467 1.421 16.610 1.00 94.69 105 VAL A O 1
ATOM 851 N N . VAL A 1 106 ? -7.635 2.986 14.998 1.00 94.06 106 VAL A N 1
ATOM 852 C CA . VAL A 1 106 ? -6.967 2.209 13.956 1.00 94.06 106 VAL A CA 1
ATOM 853 C C . VAL A 1 106 ? -5.565 2.753 13.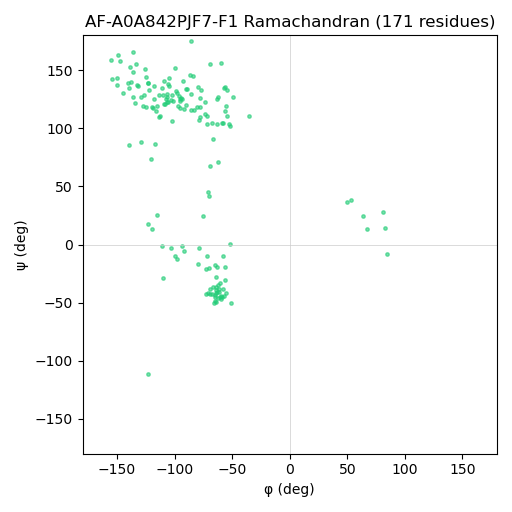756 1.00 94.06 106 VAL A C 1
ATOM 855 O O . VAL A 1 106 ? -5.397 3.934 13.460 1.00 94.06 106 VAL A O 1
ATOM 858 N N . LEU A 1 107 ? -4.569 1.885 13.902 1.00 94.06 107 LEU A N 1
ATOM 859 C CA . LEU A 1 107 ? -3.172 2.181 13.603 1.00 94.06 107 LEU A CA 1
ATOM 860 C C . LEU A 1 107 ? -2.792 1.475 12.312 1.00 94.06 107 LEU A C 1
ATOM 862 O O . LEU A 1 107 ? -2.922 0.258 12.241 1.00 94.06 107 LEU A O 1
ATOM 866 N N . ALA A 1 108 ? -2.330 2.217 11.309 1.00 91.31 108 ALA A N 1
ATOM 867 C CA . ALA A 1 108 ? -1.895 1.666 10.034 1.00 91.31 108 ALA A CA 1
ATOM 868 C C . ALA A 1 108 ? -0.480 2.123 9.664 1.00 91.31 108 ALA A C 1
ATOM 870 O O . ALA A 1 108 ? -0.189 3.319 9.637 1.00 91.31 108 ALA A O 1
ATOM 871 N N . GLU A 1 109 ? 0.391 1.176 9.328 1.00 89.25 109 GLU A N 1
ATOM 872 C CA . GLU A 1 109 ? 1.728 1.460 8.811 1.00 89.25 109 GLU A CA 1
ATOM 873 C C . GLU A 1 109 ? 1.666 1.725 7.304 1.00 89.25 109 GLU A C 1
ATOM 875 O O . GLU A 1 109 ? 1.342 0.845 6.506 1.00 89.25 109 GLU A O 1
ATOM 880 N N . LEU A 1 110 ? 2.007 2.952 6.912 1.00 86.94 110 LEU A N 1
ATOM 881 C CA . LEU A 1 110 ? 2.014 3.441 5.535 1.00 86.94 110 LEU A CA 1
ATOM 882 C C . 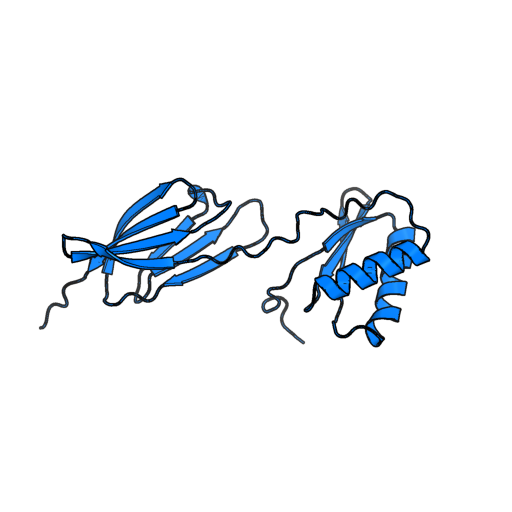LEU A 1 110 ? 3.433 3.895 5.152 1.00 86.94 110 LEU A C 1
ATOM 884 O O . LEU A 1 110 ? 3.734 5.084 5.081 1.00 86.94 110 LEU A O 1
ATOM 888 N N . PRO A 1 111 ? 4.360 2.962 4.922 1.00 79.94 111 PRO A N 1
ATOM 889 C CA . PRO A 1 111 ? 5.758 3.297 4.685 1.00 79.94 111 PRO A CA 1
ATOM 890 C C . PRO A 1 111 ? 6.019 3.903 3.298 1.00 79.94 111 PRO A C 1
ATOM 892 O O . PRO A 1 111 ? 5.848 3.244 2.273 1.00 79.94 111 PRO A O 1
ATOM 895 N N . GLY A 1 112 ? 6.583 5.115 3.273 1.00 76.50 112 GLY A N 1
ATOM 896 C CA . GLY A 1 112 ? 6.906 5.830 2.028 1.00 76.50 112 GLY A CA 1
ATOM 897 C C . GLY A 1 112 ? 5.700 6.533 1.406 1.00 76.50 112 GLY A C 1
ATOM 898 O O . GLY A 1 112 ? 5.628 6.667 0.186 1.00 76.50 112 GLY A O 1
ATOM 899 N N . VAL A 1 113 ? 4.750 6.918 2.256 1.00 82.06 113 VAL A N 1
ATOM 900 C CA . VAL A 1 113 ? 3.501 7.584 1.898 1.00 82.06 113 VAL A CA 1
ATOM 901 C C . VAL A 1 113 ? 3.536 9.015 2.400 1.00 82.06 113 VAL A C 1
ATOM 903 O O . VAL A 1 113 ? 3.891 9.249 3.554 1.00 82.06 113 VAL A O 1
ATOM 906 N N . GLU A 1 114 ? 3.138 9.960 1.560 1.00 82.38 114 GLU A N 1
ATOM 907 C CA . GLU A 1 114 ? 2.910 11.341 1.980 1.00 82.38 114 GLU A CA 1
ATOM 908 C C . GLU A 1 114 ? 1.479 11.496 2.507 1.00 82.38 114 GLU A C 1
ATOM 910 O O . GLU A 1 114 ? 0.554 10.854 2.010 1.00 82.38 114 GLU A O 1
ATOM 915 N N . GLU A 1 115 ? 1.268 12.357 3.506 1.00 86.00 115 GLU A N 1
ATOM 916 C CA . GLU A 1 115 ? -0.053 12.522 4.137 1.00 86.00 115 GLU A CA 1
ATOM 917 C C . GLU A 1 115 ? -1.141 12.924 3.130 1.00 86.00 115 GLU A C 1
ATOM 919 O O . GLU A 1 115 ? -2.278 12.452 3.198 1.00 86.00 115 GLU A O 1
ATOM 924 N N . GLU A 1 116 ? -0.775 13.777 2.171 1.00 84.00 116 GLU A N 1
ATOM 925 C CA . GLU A 1 116 ? -1.666 14.285 1.126 1.00 84.00 116 GLU A CA 1
ATOM 926 C C . GLU A 1 116 ? -2.172 13.208 0.159 1.00 84.00 116 GLU A C 1
ATOM 928 O O . GLU A 1 116 ? -3.170 13.420 -0.532 1.00 84.00 116 GLU A O 1
ATOM 933 N N . ASP A 1 117 ? -1.510 12.054 0.132 1.00 84.31 117 ASP A N 1
ATOM 934 C CA . ASP A 1 117 ? -1.859 10.934 -0.729 1.00 84.31 117 ASP A CA 1
ATOM 935 C C . ASP A 1 117 ? -2.821 9.948 -0.034 1.00 84.31 117 ASP A C 1
ATOM 937 O O . ASP A 1 117 ? -3.295 9.013 -0.683 1.00 84.31 117 ASP A O 1
ATOM 941 N N . ILE A 1 118 ? -3.138 10.145 1.257 1.00 87.31 118 ILE A N 1
ATOM 942 C CA . ILE A 1 118 ? -3.988 9.259 2.074 1.00 87.31 118 ILE A CA 1
ATOM 943 C C . ILE A 1 118 ? -5.463 9.692 2.018 1.00 87.31 118 ILE A C 1
ATOM 945 O O . ILE A 1 118 ? -5.852 10.744 2.536 1.00 87.31 118 ILE A O 1
ATOM 949 N N . GLY A 1 119 ? -6.316 8.821 1.481 1.00 87.19 119 GLY A N 1
ATOM 950 C CA . GLY A 1 119 ? -7.774 8.924 1.525 1.00 87.19 119 GLY A CA 1
ATOM 951 C C . GLY A 1 119 ? -8.389 7.949 2.531 1.00 87.19 119 GLY A C 1
ATOM 952 O O . GLY A 1 119 ? -8.016 6.777 2.570 1.00 87.19 119 GLY A O 1
ATOM 953 N N . LEU A 1 120 ? -9.360 8.417 3.317 1.00 90.06 120 LEU A N 1
ATOM 954 C CA . LEU A 1 120 ? -10.101 7.601 4.282 1.00 90.06 120 LEU A CA 1
ATOM 955 C C . LEU A 1 120 ? -11.592 7.650 3.970 1.00 90.06 120 LEU A C 1
ATOM 957 O O . LEU A 1 120 ? -12.147 8.734 3.799 1.00 90.06 120 LEU A O 1
ATOM 961 N N . GLU A 1 121 ? -12.229 6.486 3.961 1.00 87.69 121 GLU A N 1
ATOM 962 C CA . GLU A 1 121 ? -13.677 6.332 3.824 1.00 87.69 121 GLU A CA 1
ATOM 963 C C . GLU A 1 121 ? -14.161 5.367 4.909 1.00 87.69 121 GLU A C 1
ATOM 965 O O . GLU A 1 121 ? -13.511 4.354 5.173 1.00 87.69 121 GLU A O 1
ATOM 970 N N . VAL A 1 122 ? -15.274 5.691 5.569 1.00 86.94 122 VAL A N 1
ATOM 971 C CA . VAL A 1 122 ? -15.880 4.825 6.587 1.00 86.94 122 VAL 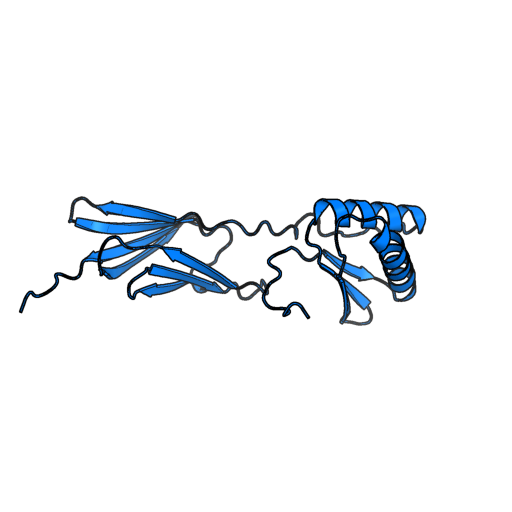A CA 1
ATOM 972 C C . VAL A 1 122 ? -17.340 4.606 6.249 1.00 86.94 122 VAL A C 1
ATOM 974 O O . VAL A 1 122 ? -18.119 5.556 6.190 1.00 86.94 122 VAL A O 1
ATOM 977 N N . GLU A 1 123 ? -17.671 3.338 6.040 1.00 78.69 123 GLU A N 1
ATOM 978 C CA . GLU A 1 123 ? -19.037 2.829 5.944 1.00 78.69 123 GLU A CA 1
ATOM 979 C C . GLU A 1 123 ? -19.195 1.729 7.009 1.00 78.69 123 GLU A C 1
ATOM 981 O O . GLU A 1 123 ? -19.091 2.009 8.199 1.00 78.69 123 GLU A O 1
ATOM 986 N N . ASN A 1 124 ? -19.340 0.463 6.603 1.00 75.31 124 ASN A N 1
ATOM 987 C CA . ASN A 1 124 ? -19.285 -0.695 7.510 1.00 75.31 124 ASN A CA 1
ATOM 988 C C . ASN A 1 124 ? -17.844 -1.105 7.870 1.00 75.31 124 ASN A C 1
ATOM 990 O O . ASN A 1 124 ? -17.610 -1.870 8.802 1.00 75.31 124 ASN A O 1
ATOM 994 N N . VAL A 1 125 ? -16.875 -0.624 7.093 1.00 83.50 125 VAL A N 1
ATOM 995 C CA . VAL A 1 125 ? -15.440 -0.865 7.258 1.00 83.50 125 VAL A CA 1
ATOM 996 C C . VAL A 1 125 ? -14.704 0.460 7.134 1.00 83.50 125 VAL A C 1
ATOM 998 O O . VAL A 1 125 ? -15.188 1.381 6.470 1.00 83.50 125 VAL A O 1
ATOM 1001 N N . LEU A 1 126 ? -13.519 0.553 7.735 1.00 85.38 126 LEU A N 1
ATOM 1002 C CA . LEU A 1 126 ? -12.599 1.646 7.444 1.00 85.38 126 LEU A CA 1
ATOM 1003 C C . LEU A 1 126 ? -11.774 1.269 6.216 1.00 85.38 126 LEU A C 1
ATOM 1005 O O . LEU A 1 126 ? -10.966 0.340 6.251 1.00 85.38 126 LEU A O 1
ATOM 1009 N N . ARG A 1 127 ? -11.946 2.022 5.135 1.00 84.50 127 ARG A N 1
ATOM 1010 C CA . ARG A 1 127 ? -11.128 1.912 3.934 1.00 84.50 127 ARG A CA 1
ATOM 1011 C C . ARG A 1 127 ? -10.023 2.960 3.964 1.00 84.50 127 ARG A C 1
ATOM 1013 O O . ARG A 1 127 ? -10.282 4.162 3.963 1.00 84.50 127 ARG A O 1
ATOM 1020 N N . ILE A 1 128 ? -8.782 2.489 3.948 1.00 83.50 128 ILE A N 1
ATOM 1021 C CA . ILE A 1 128 ? -7.573 3.302 3.832 1.00 83.50 128 ILE A CA 1
ATOM 1022 C C . ILE A 1 128 ? -7.085 3.179 2.395 1.00 83.50 128 ILE A C 1
ATOM 1024 O O . ILE A 1 128 ? -6.568 2.142 1.983 1.00 83.50 128 ILE A O 1
ATOM 1028 N N . SER A 1 129 ? -7.277 4.237 1.622 1.00 79.06 129 SER A N 1
ATOM 1029 C CA . SER A 1 129 ? -6.823 4.340 0.238 1.00 79.06 129 SER A CA 1
ATOM 1030 C C . SER A 1 129 ? -5.607 5.240 0.166 1.00 79.06 129 SER A C 1
ATOM 1032 O O . SER A 1 129 ? -5.521 6.236 0.880 1.00 79.06 129 SER A O 1
ATOM 1034 N N . VAL A 1 130 ? -4.660 4.909 -0.700 1.00 75.44 130 VAL A N 1
ATOM 1035 C CA . VAL A 1 130 ? -3.499 5.759 -0.893 1.00 75.44 130 VAL A CA 1
ATOM 1036 C C . VAL A 1 130 ? -3.132 5.851 -2.361 1.00 75.44 130 VAL A C 1
ATOM 1038 O O . VAL A 1 130 ? -3.106 4.855 -3.093 1.00 75.44 130 VAL A O 1
ATOM 1041 N N . ASN A 1 131 ? -2.872 7.079 -2.791 1.00 67.25 131 ASN A N 1
ATOM 1042 C CA . ASN A 1 131 ? -2.632 7.429 -4.176 1.00 67.25 131 ASN A CA 1
ATOM 1043 C C . ASN A 1 131 ? -1.348 8.245 -4.294 1.00 67.25 131 ASN A C 1
ATOM 1045 O O . ASN A 1 131 ? -1.385 9.467 -4.253 1.00 67.25 131 ASN A O 1
ATOM 1049 N N . VAL A 1 132 ? -0.215 7.565 -4.454 1.00 63.09 132 VAL A N 1
ATOM 1050 C CA . VAL A 1 132 ? 1.088 8.233 -4.514 1.00 63.09 132 VAL A CA 1
ATOM 1051 C C . VAL A 1 132 ? 1.280 8.855 -5.893 1.00 63.09 132 VAL A C 1
ATOM 1053 O O . VAL A 1 132 ? 1.493 8.138 -6.867 1.00 63.09 132 VAL A O 1
ATOM 1056 N N . LYS A 1 133 ? 1.258 10.189 -6.000 1.00 48.62 133 LYS A N 1
ATOM 1057 C CA . LYS A 1 133 ? 1.257 10.920 -7.293 1.00 48.62 133 LYS A CA 1
ATOM 1058 C C . LYS A 1 133 ? 2.432 10.594 -8.233 1.00 48.62 133 LYS A C 1
ATOM 1060 O O . LYS A 1 133 ? 2.323 10.805 -9.438 1.00 48.62 133 LYS A O 1
ATOM 1065 N N . ASN A 1 134 ? 3.525 10.038 -7.706 1.00 45.09 134 ASN A N 1
ATOM 1066 C CA . ASN A 1 134 ? 4.742 9.692 -8.454 1.00 45.09 134 ASN A CA 1
ATOM 1067 C C . ASN A 1 134 ? 5.001 8.184 -8.594 1.00 45.09 134 ASN A C 1
ATOM 1069 O O . ASN A 1 134 ? 5.975 7.775 -9.226 1.00 45.09 134 ASN A O 1
ATOM 1073 N N . GLN A 1 135 ? 4.142 7.339 -8.027 1.00 47.22 135 GLN A N 1
ATOM 1074 C CA . GLN A 1 135 ? 4.188 5.898 -8.234 1.00 47.22 135 GLN A CA 1
ATOM 1075 C C . GLN A 1 135 ? 2.871 5.518 -8.895 1.00 47.22 135 GLN A C 1
ATOM 1077 O O . GLN A 1 135 ? 1.815 5.845 -8.386 1.00 47.22 135 GLN A O 1
ATOM 1082 N N . ASN A 1 136 ? 2.895 4.842 -10.041 1.00 47.66 136 ASN A N 1
ATOM 1083 C CA . ASN A 1 136 ? 1.681 4.468 -10.779 1.00 47.66 136 ASN A CA 1
ATOM 1084 C C . ASN A 1 136 ? 0.874 3.351 -10.059 1.00 47.66 136 ASN A C 1
ATOM 1086 O O . ASN A 1 136 ? 0.529 2.340 -10.664 1.00 47.66 136 ASN A O 1
ATOM 1090 N N . ARG A 1 137 ? 0.675 3.474 -8.739 1.00 51.53 137 ARG A N 1
ATOM 1091 C CA . ARG A 1 137 ? 0.215 2.458 -7.792 1.00 51.53 137 ARG A CA 1
ATOM 1092 C C . ARG A 1 137 ? -0.826 3.074 -6.867 1.00 51.53 137 ARG A C 1
ATOM 1094 O O . ARG A 1 137 ? -0.574 4.093 -6.232 1.00 51.53 137 ARG A O 1
ATOM 1101 N N . LYS A 1 138 ? -1.979 2.420 -6.784 1.00 58.69 138 LYS A N 1
ATOM 1102 C CA . LYS A 1 138 ? -3.036 2.724 -5.821 1.00 58.69 138 LYS A CA 1
ATOM 1103 C C . LYS A 1 138 ? -3.168 1.516 -4.915 1.00 58.69 138 LYS A C 1
ATOM 1105 O O . LYS A 1 138 ? -3.443 0.431 -5.416 1.00 58.69 138 LYS A O 1
ATOM 1110 N N . TYR A 1 139 ? -2.951 1.696 -3.622 1.00 67.75 139 TYR A N 1
ATOM 1111 C CA . TYR A 1 139 ? -3.159 0.650 -2.625 1.00 67.75 139 TYR A CA 1
ATOM 1112 C C . TYR A 1 139 ? -4.376 1.010 -1.783 1.00 67.75 139 TYR A C 1
ATOM 1114 O O . TYR A 1 139 ? -4.633 2.177 -1.492 1.00 67.75 139 TYR A O 1
ATOM 1122 N N . SER A 1 140 ? -5.166 -0.006 -1.455 1.00 69.00 140 SER A N 1
ATOM 1123 C CA . SER A 1 140 ? -6.374 0.116 -0.649 1.00 69.00 140 SER A CA 1
ATOM 1124 C C . SER A 1 140 ? -6.346 -1.004 0.376 1.00 69.00 140 SER A C 1
ATOM 1126 O O . SER A 1 140 ? -6.289 -2.171 -0.001 1.00 69.00 140 SER A O 1
ATOM 1128 N N . LYS A 1 141 ? -6.390 -0.656 1.659 1.00 79.00 141 LYS A N 1
ATOM 1129 C CA . LYS A 1 141 ? -6.576 -1.600 2.758 1.00 79.00 141 LYS A CA 1
ATOM 1130 C C . LYS A 1 141 ? -7.958 -1.381 3.346 1.00 79.00 141 LYS A C 1
ATOM 1132 O O . LYS A 1 141 ? -8.311 -0.258 3.690 1.00 79.00 141 LYS A O 1
ATOM 1137 N N . GLU A 1 142 ? -8.724 -2.452 3.468 1.00 83.75 142 GLU A N 1
ATOM 1138 C CA . GLU A 1 142 ? -9.972 -2.449 4.223 1.00 83.75 142 GLU A CA 1
ATOM 1139 C C . GLU A 1 142 ? -9.704 -3.031 5.610 1.00 83.75 142 GLU A C 1
ATOM 1141 O O . GLU A 1 142 ? -9.038 -4.059 5.755 1.00 83.75 142 G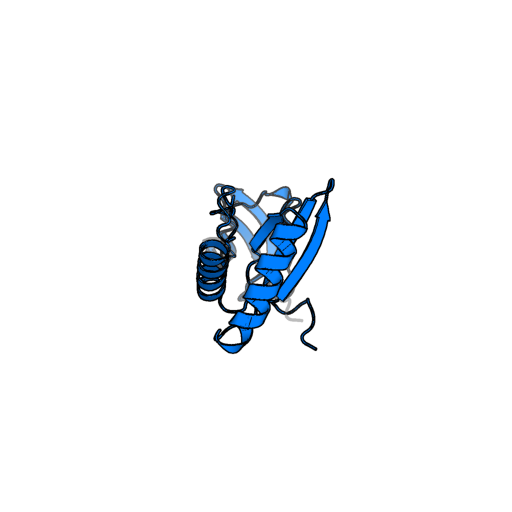LU A O 1
ATOM 1146 N N . VAL A 1 143 ? -10.183 -2.328 6.629 1.00 84.62 143 VAL A N 1
ATOM 1147 C CA . VAL A 1 143 ? -10.072 -2.698 8.034 1.00 84.62 143 VAL A CA 1
ATOM 1148 C C . VAL A 1 143 ? -11.484 -2.925 8.551 1.00 84.62 143 VAL A C 1
ATOM 1150 O O . VAL A 1 143 ? -12.299 -1.999 8.583 1.00 84.62 143 VAL A O 1
ATOM 1153 N N . LEU A 1 144 ? -11.775 -4.169 8.933 1.00 84.25 144 LEU A N 1
ATOM 1154 C CA . LEU A 1 144 ? -13.041 -4.520 9.567 1.00 84.25 144 LEU A CA 1
ATOM 1155 C C . LEU A 1 144 ? -13.146 -3.785 10.904 1.00 84.25 144 LEU A C 1
ATOM 1157 O O . LEU A 1 144 ? -12.251 -3.887 11.744 1.00 84.25 144 LEU A O 1
ATOM 1161 N N . LEU A 1 145 ? -14.237 -3.047 11.085 1.00 86.31 145 LEU A N 1
ATOM 1162 C CA . LEU A 1 145 ? -14.558 -2.416 12.356 1.00 86.31 145 LEU A CA 1
ATOM 1163 C C . LEU A 1 145 ? -15.457 -3.367 13.156 1.00 86.31 145 LEU A C 1
ATOM 1165 O O . LEU A 1 145 ? -16.322 -4.015 12.566 1.00 86.31 145 LEU A O 1
ATOM 1169 N N . PRO A 1 146 ? -15.269 -3.475 14.481 1.00 84.38 146 PRO A N 1
ATOM 1170 C CA . PRO A 1 146 ? -16.132 -4.303 15.318 1.00 84.38 146 PRO A CA 1
ATOM 1171 C C . PRO A 1 146 ? -17.580 -3.794 15.349 1.00 84.38 146 PRO A C 1
ATOM 1173 O O . PRO A 1 146 ? -18.493 -4.592 15.530 1.00 84.38 146 PRO A O 1
ATOM 1176 N N . GLU A 1 147 ? -17.787 -2.487 15.161 1.00 84.56 147 GLU A N 1
ATOM 1177 C CA . GLU A 1 147 ? -19.089 -1.818 15.193 1.00 84.56 147 GLU A CA 1
ATOM 1178 C C . GLU A 1 147 ? -19.092 -0.626 14.216 1.00 84.56 147 GLU A C 1
ATOM 1180 O O . GLU A 1 147 ? -18.015 -0.096 13.904 1.00 84.56 147 GLU A O 1
ATOM 1185 N N . PRO A 1 148 ? -20.272 -0.162 13.757 1.00 87.62 148 PRO A N 1
ATOM 1186 C CA . PRO A 1 148 ? -20.392 1.075 12.993 1.00 87.62 148 PRO A CA 1
ATOM 1187 C C . PRO A 1 148 ? -19.769 2.251 13.750 1.00 87.62 148 PRO A C 1
ATOM 1189 O O . PRO A 1 148 ? -19.994 2.436 14.948 1.00 87.62 148 PRO A O 1
ATOM 1192 N N . ALA A 1 149 ? -18.955 3.051 13.067 1.00 90.44 149 ALA A N 1
ATOM 1193 C CA . ALA A 1 149 ? -18.248 4.164 13.685 1.00 90.44 149 ALA A CA 1
ATOM 1194 C C . ALA A 1 149 ? -18.024 5.305 12.691 1.00 90.44 149 ALA A C 1
ATOM 1196 O O . ALA A 1 149 ? -18.096 5.124 11.481 1.00 90.44 149 ALA A O 1
ATOM 1197 N N . LYS A 1 150 ? -17.714 6.498 13.199 1.00 92.19 150 LYS A N 1
ATOM 1198 C CA . LYS A 1 150 ? -17.381 7.682 12.394 1.00 92.19 150 LYS A CA 1
ATOM 1199 C C . LYS A 1 150 ? -16.012 8.225 12.760 1.00 92.19 150 LYS A C 1
ATOM 1201 O O . LYS A 1 150 ? -15.691 8.321 13.942 1.00 92.19 150 LYS A O 1
ATOM 1206 N N . ILE A 1 151 ? -15.228 8.632 11.761 1.00 93.88 151 ILE A N 1
ATOM 1207 C CA . ILE A 1 151 ? -13.929 9.280 11.993 1.00 93.88 151 ILE A CA 1
ATOM 1208 C C . ILE A 1 151 ? -14.147 10.588 12.758 1.00 93.88 151 ILE A C 1
ATOM 1210 O O . ILE A 1 151 ? -14.916 11.444 12.320 1.00 93.88 151 ILE A O 1
ATOM 1214 N N . ILE A 1 152 ? -13.437 10.751 13.872 1.00 94.81 152 ILE A N 1
ATOM 1215 C CA . ILE A 1 152 ? -13.412 12.000 14.644 1.00 94.81 152 ILE A CA 1
ATOM 1216 C C . ILE A 1 152 ? -12.065 12.714 14.547 1.00 94.81 152 ILE A C 1
ATOM 1218 O O . ILE A 1 152 ? -12.020 13.941 14.611 1.00 94.81 152 ILE A O 1
ATOM 1222 N N . SER A 1 153 ? -10.973 11.976 14.345 1.00 94.38 153 SER A N 1
ATOM 1223 C CA . SER A 1 153 ? -9.660 12.555 14.074 1.00 94.38 153 SER A CA 1
ATOM 1224 C C . SER A 1 153 ? -8.761 11.581 13.319 1.00 94.38 153 SER A C 1
ATOM 1226 O O . SER A 1 153 ? -8.965 10.365 13.330 1.00 94.38 153 SER A O 1
ATOM 1228 N N . LYS A 1 154 ? -7.748 12.138 12.652 1.00 94.69 154 LYS A N 1
ATOM 1229 C CA . LYS A 1 154 ? -6.639 11.387 12.069 1.00 94.69 154 LYS A CA 1
ATOM 1230 C C . LYS A 1 154 ? -5.324 12.096 12.361 1.00 94.69 154 LYS A C 1
ATOM 1232 O O . LYS A 1 154 ? -5.291 13.321 12.458 1.00 94.69 154 LYS A O 1
ATOM 1237 N N . THR A 1 155 ? -4.245 11.346 12.503 1.00 95.00 155 THR A N 1
ATOM 1238 C CA . THR A 1 155 ? -2.884 11.877 12.618 1.00 95.00 155 THR A CA 1
ATOM 1239 C C . THR A 1 155 ? -1.951 10.975 11.838 1.00 95.00 155 THR A C 1
ATOM 1241 O O . THR A 1 155 ? -2.083 9.757 11.887 1.00 95.00 155 THR A O 1
ATOM 1244 N N . TYR A 1 156 ? -1.005 11.566 11.117 1.00 93.75 156 TYR A N 1
ATOM 1245 C CA . TYR A 1 156 ? 0.003 10.821 10.385 1.00 93.75 156 TYR A CA 1
ATOM 1246 C C . TYR A 1 156 ? 1.396 11.278 10.807 1.00 93.75 156 TYR A C 1
ATOM 1248 O O . TYR A 1 156 ? 1.750 12.448 10.675 1.00 93.75 156 TYR A O 1
ATOM 1256 N N . LYS A 1 157 ? 2.188 10.367 11.376 1.00 91.25 157 LYS A N 1
ATOM 1257 C CA . LYS A 1 157 ? 3.540 10.675 11.854 1.00 91.25 157 LYS A CA 1
ATOM 1258 C C . LYS A 1 157 ? 4.426 9.444 11.765 1.00 91.25 157 LYS A C 1
ATOM 1260 O O . LYS A 1 157 ? 4.019 8.356 12.149 1.00 91.25 157 LYS A O 1
ATOM 1265 N N . ASN A 1 158 ? 5.663 9.621 11.299 1.00 89.94 158 ASN A N 1
ATOM 1266 C CA . ASN A 1 158 ? 6.656 8.545 11.194 1.00 89.94 158 ASN A CA 1
ATOM 1267 C C . ASN A 1 158 ? 6.155 7.312 10.415 1.00 89.94 158 ASN A C 1
ATOM 1269 O O . ASN A 1 158 ? 6.484 6.186 10.774 1.00 89.94 158 ASN A O 1
ATOM 1273 N N . ASN A 1 159 ? 5.391 7.521 9.339 1.00 88.00 159 ASN A N 1
ATOM 1274 C CA . ASN A 1 159 ? 4.744 6.465 8.549 1.00 88.00 159 ASN A CA 1
ATOM 1275 C C . ASN A 1 159 ? 3.624 5.694 9.266 1.00 88.00 159 ASN A C 1
ATOM 1277 O O . ASN A 1 159 ? 3.193 4.660 8.763 1.00 88.00 159 ASN A O 1
ATOM 1281 N N . ILE A 1 160 ? 3.136 6.176 10.410 1.00 92.44 160 ILE A N 1
ATOM 1282 C CA . ILE A 1 160 ? 2.000 5.589 11.122 1.00 92.44 160 ILE A CA 1
ATOM 1283 C C . ILE A 1 160 ? 0.811 6.532 10.991 1.00 92.44 160 ILE A C 1
ATOM 1285 O O . ILE A 1 160 ? 0.878 7.695 11.398 1.00 92.44 160 ILE A O 1
ATOM 1289 N N . LEU A 1 161 ? -0.269 6.020 10.409 1.00 94.50 161 LEU A N 1
ATOM 1290 C CA . LEU A 1 161 ? -1.580 6.645 10.406 1.00 94.50 161 LEU A CA 1
ATOM 1291 C C . LEU A 1 161 ? -2.354 6.158 11.630 1.00 94.50 161 LEU A C 1
ATOM 1293 O O . LEU A 1 161 ? -2.634 4.972 11.757 1.00 94.50 161 LEU A O 1
ATOM 1297 N N . GLU A 1 162 ? -2.739 7.087 12.491 1.00 95.50 162 GLU A N 1
ATOM 1298 C CA . GLU A 1 162 ? -3.694 6.862 13.568 1.00 95.50 162 GLU A CA 1
ATOM 1299 C C . GLU A 1 162 ? -5.042 7.469 13.169 1.00 95.50 162 GLU A C 1
ATOM 1301 O O . GLU A 1 162 ? -5.121 8.654 12.841 1.00 95.50 162 GLU A O 1
ATOM 1306 N N . VAL A 1 163 ? -6.104 6.665 13.182 1.00 95.94 163 VAL A N 1
ATOM 1307 C CA . VAL A 1 163 ? -7.484 7.100 12.931 1.00 95.94 163 VAL A CA 1
ATOM 1308 C C . VAL A 1 163 ? -8.303 6.815 14.179 1.00 95.94 163 VAL A C 1
ATOM 1310 O O . VAL A 1 163 ? -8.465 5.657 14.554 1.00 95.94 163 VAL A O 1
ATOM 1313 N N . LYS A 1 164 ? -8.842 7.858 14.812 1.00 95.12 164 LYS A N 1
ATOM 1314 C CA . LYS A 1 164 ? -9.754 7.719 15.950 1.00 95.12 164 LYS A CA 1
ATOM 1315 C C . LYS A 1 164 ? -11.189 7.803 15.438 1.00 95.12 164 LYS A C 1
ATOM 1317 O O . LYS A 1 164 ? -11.551 8.745 14.723 1.00 95.12 164 LYS A O 1
ATOM 1322 N N . LEU A 1 165 ? -12.003 6.816 15.792 1.00 94.62 165 LEU A N 1
ATOM 1323 C CA . LEU A 1 165 ? -13.397 6.691 15.398 1.00 94.62 165 LEU A CA 1
ATOM 1324 C C . LEU A 1 165 ? -14.304 6.603 16.624 1.00 94.62 165 LEU A C 1
ATOM 1326 O O . LEU A 1 165 ? -14.025 5.896 17.591 1.00 94.62 165 LEU A O 1
ATOM 1330 N N . LYS A 1 166 ? -15.437 7.295 16.555 1.00 93.56 166 LYS A N 1
ATOM 1331 C CA . LYS A 1 166 ? -16.503 7.206 17.547 1.00 93.56 166 LYS A CA 1
ATOM 1332 C C . LYS A 1 166 ? -17.547 6.201 17.094 1.00 93.56 166 LYS A C 1
ATOM 1334 O O . LYS A 1 166 ? -18.103 6.370 16.010 1.00 93.56 166 LYS A O 1
ATOM 1339 N N . LYS A 1 167 ? -17.810 5.196 17.930 1.00 90.06 167 LYS A N 1
ATOM 1340 C CA . LYS A 1 167 ? -18.869 4.204 17.720 1.00 90.06 167 LYS A CA 1
ATOM 1341 C C . LYS A 1 167 ? -20.217 4.907 17.570 1.00 90.06 167 LYS A C 1
ATOM 1343 O O . LYS A 1 167 ? -20.532 5.840 18.317 1.00 90.06 167 LYS A O 1
ATOM 1348 N N . GLU A 1 168 ? -20.995 4.491 16.584 1.00 84.94 168 GLU A N 1
ATOM 1349 C CA . GLU A 1 168 ? -22.365 4.950 16.431 1.00 84.94 168 GLU A CA 1
ATOM 1350 C C . GLU A 1 168 ? -23.241 4.151 17.387 1.00 84.94 168 GLU A C 1
ATOM 1352 O O . GLU A 1 168 ? -23.317 2.930 17.312 1.00 84.94 168 GLU A O 1
ATOM 1357 N N . VAL A 1 169 ? -23.887 4.841 18.325 1.00 73.69 169 VAL A N 1
ATOM 1358 C CA . VAL A 1 169 ? -24.875 4.201 19.191 1.00 73.69 169 VAL A CA 1
ATOM 1359 C C . VAL A 1 169 ? -26.091 3.914 18.317 1.00 73.69 169 VAL A C 1
ATOM 1361 O O . VAL A 1 169 ? -26.761 4.858 17.888 1.00 73.69 169 VAL A O 1
ATOM 1364 N N . GLU A 1 170 ? -26.365 2.642 18.023 1.00 56.12 170 GLU A N 1
ATOM 1365 C CA . GLU A 1 170 ? -27.631 2.263 17.401 1.00 56.12 170 GLU A CA 1
ATOM 1366 C C . GLU A 1 170 ? -28.765 2.768 18.297 1.00 56.12 170 GLU A C 1
ATOM 1368 O O . GLU A 1 170 ? -28.919 2.356 19.450 1.00 56.12 170 GLU A O 1
ATOM 1373 N N . LYS A 1 171 ? -29.562 3.707 17.780 1.00 40.91 171 LYS A N 1
ATOM 1374 C CA . LYS A 1 171 ? -30.86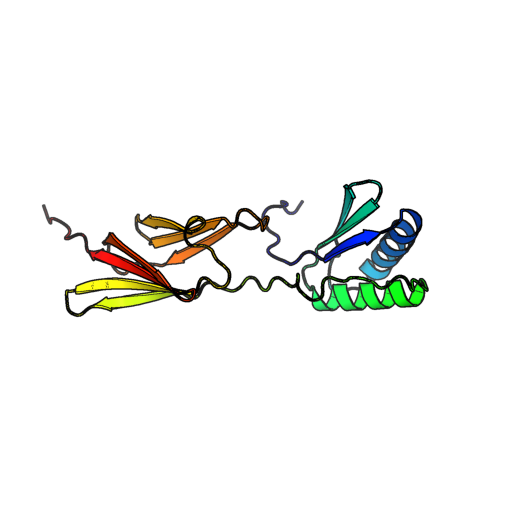6 3.987 18.368 1.00 40.91 171 LYS A CA 1
ATOM 1375 C C . LYS A 1 171 ? -31.720 2.755 18.106 1.00 40.91 171 LYS A C 1
ATOM 1377 O O . LYS A 1 171 ? -32.160 2.548 16.981 1.00 40.91 171 LYS A O 1
ATOM 1382 N N . GLN A 1 172 ? -31.923 1.950 19.140 1.00 41.09 172 GLN A N 1
ATOM 1383 C CA . GLN A 1 172 ? -33.037 1.015 19.177 1.00 41.09 172 GLN A CA 1
ATOM 1384 C C . GLN A 1 172 ? -34.322 1.858 19.153 1.00 41.09 172 GLN A C 1
ATOM 1386 O O . GLN A 1 172 ? -34.636 2.525 20.141 1.00 41.09 172 GLN A O 1
ATOM 1391 N N . GLU A 1 173 ? -34.986 1.913 17.997 1.00 37.78 173 GLU A N 1
ATOM 1392 C CA . GLU A 1 173 ? -36.411 2.267 17.898 1.00 37.78 173 GLU A CA 1
ATOM 1393 C C . GLU A 1 173 ? -37.280 1.032 18.147 1.00 37.78 173 GLU A C 1
ATOM 1395 O O . GLU A 1 173 ? -36.890 -0.072 17.695 1.00 37.78 173 GLU A O 1
#

Secondary structure (DSSP, 8-state):
---TTS----EEEEEE-HHHHHHHHHHHHHHTTTSSS-EEEEEEEETTEEEEEEEESSHHHHHHHHHHHHHHTT--S-----TT---------EEEEE-TTS-EEEEEE-TT--GGGEEEEESSEEEEEEE-TTSS-EEEEEEE-SS-EEEEEEEEETTEEEEEEEEP-----

Nearest PDB structures (foldseek):
  2n2t-assembly1_A  TM=7.279E-01  e=6.203E-02  synthetic construct
  1ufl-assembly1_B  TM=5.475E-01  e=4.348E-01  Thermus thermophilus HB8
  6i05-assembly1_A  TM=4.422E-01  e=1.354E+00  Pseudomonas aeruginosa
  4ush-assembly1_A  TM=5.141E-01  e=2.326E+00  Chlamydomonas reinhardtii
  3l7p-assembly1_A  TM=4.951E-01  e=2.326E+00  Streptococcus mutans

Sequence (173 aa):
MVSKKMMEQGSIVQELDAEVYRKIAGALASKQFELETTIEIERKKREGRWIIELWSEKPEKAKRAIKEVIGEAGITETLKIPAEELKKEKEIFAEVREDEEGHLVVLAELPGVEEEDIGLEVENVLRISVNVKNQNRKYSKEVLLPEPAKIISKTYKNNILEVKLKKEVEKQE

Foldseek 3Di:
DPPPPPAPFFKFKFWDDPVLVVQLVVQCVVCCVVAPKHWDWDWDDDPNTIITIIGIPDVVSVVVSSVVSCVVVVPPPPTCRVPPRVPPPPDWDWDWDADPVRKIKIKIQQPPADPVQWDWDFDQWIKTWGDDPPDPDIDIDTGHDPARWAFPDWDADPRIIITITGHDDPPPD

Radius of gyration: 22.37 Å; Cα contacts (8 Å, |Δi|>4): 276; chains: 1; bounding box: 65×38×59 Å